Protein AF-A0A3D1SRE7-F1 (afdb_monomer_lite)

Radius of gyration: 17.4 Å; chains: 1; bounding box: 41×37×47 Å

Foldseek 3Di:
DAWPCVPPVCVVVQLPTWGDWDWDQDPVHNVDIDIDIDGRPDFDPVPDQDGDDHDQPDWDKDFDDPPPPPHGQKIKTKHKDKAFQDPVDPGQFPDDDPDPPDPRGGIDMKMWIWMAGPNDIDTPDIGD

pLDDT: mean 90.93, std 9.28, range [49.09, 98.44]

Secondary structure (DSSP, 8-state):
----TTSTTTTT-GGG-EEEEEEEE-SS-TTSEEEEEEES----TT-TTS-----SS--EEEEE-SSSSSS-SEEEEEEEEE--S-TT---SBSS---STT-TTB---EEEEEEEEETTEEEEEEEE-

Sequence (128 aa):
MSSHREAPEISKDPVADNTDAYAFVSPDKPGSVTLIANYIPLEDPDGGPNFYEFGDDVLYEIHVDNDGDGKANVTYQFTFQTKTRNPNTFLYNTGPITSIDSTNWNRPQFYTVTKIVNGVSSVLGSGL

Structure (mmCIF, N/CA/C/O backbone):
data_AF-A0A3D1SRE7-F1
#
_entry.id   AF-A0A3D1SRE7-F1
#
loop_
_atom_site.group_PDB
_atom_site.id
_atom_site.type_symbol
_atom_site.label_atom_id
_atom_site.label_alt_id
_atom_site.label_comp_id
_atom_site.label_asym_id
_atom_site.label_entity_id
_atom_site.label_seq_id
_atom_site.pdbx_PDB_ins_code
_atom_site.Cartn_x
_atom_site.Cartn_y
_atom_site.Cartn_z
_atom_site.occupancy
_atom_site.B_iso_or_equiv
_atom_site.auth_seq_id
_atom_site.auth_comp_id
_atom_site.auth_asym_id
_atom_site.auth_atom_id
_atom_site.pdbx_PDB_model_num
ATOM 1 N N . MET A 1 1 ? 13.873 1.824 10.927 1.00 49.09 1 MET A N 1
ATOM 2 C CA . MET A 1 1 ? 13.264 0.974 9.890 1.00 49.09 1 MET A CA 1
ATOM 3 C C . MET A 1 1 ? 12.843 -0.296 10.590 1.00 49.09 1 MET A C 1
ATOM 5 O O . MET A 1 1 ? 13.723 -1.019 11.044 1.00 49.09 1 MET A O 1
ATOM 9 N N . SER A 1 2 ? 11.541 -0.473 10.795 1.00 58.75 2 SER A N 1
ATOM 10 C CA . SER A 1 2 ? 10.976 -1.758 11.200 1.00 58.75 2 SER A CA 1
ATOM 11 C C . SER A 1 2 ? 10.866 -2.632 9.949 1.00 58.75 2 SER A C 1
ATOM 13 O O . SER A 1 2 ? 10.585 -2.119 8.867 1.00 58.75 2 SER A O 1
ATOM 15 N N . SER A 1 3 ? 11.169 -3.918 10.063 1.00 60.88 3 SER A N 1
ATOM 16 C CA . SER A 1 3 ? 10.925 -4.917 9.023 1.00 60.88 3 SER A CA 1
ATOM 17 C C . SER A 1 3 ? 10.633 -6.231 9.720 1.00 60.88 3 SER A C 1
ATOM 19 O O . SER A 1 3 ? 11.285 -6.565 10.713 1.00 60.88 3 SER A O 1
ATOM 21 N N . HIS A 1 4 ? 9.676 -6.983 9.194 1.00 70.94 4 HIS A N 1
ATOM 22 C CA . HIS A 1 4 ? 9.321 -8.302 9.695 1.00 70.94 4 HIS A CA 1
ATOM 23 C C . HIS A 1 4 ? 9.708 -9.408 8.706 1.00 70.94 4 HIS A C 1
ATOM 25 O O . HIS A 1 4 ? 9.262 -10.547 8.847 1.00 70.94 4 HIS A O 1
ATOM 31 N N . ARG A 1 5 ? 10.627 -9.124 7.765 1.00 65.19 5 ARG A N 1
ATOM 32 C CA . ARG A 1 5 ? 11.193 -10.105 6.808 1.00 65.19 5 ARG A CA 1
ATOM 33 C C . ARG A 1 5 ? 11.863 -11.316 7.453 1.00 65.19 5 ARG A C 1
ATOM 35 O O . ARG A 1 5 ? 12.183 -12.276 6.759 1.00 65.19 5 ARG A O 1
ATOM 42 N N . GLU A 1 6 ? 12.074 -11.280 8.761 1.00 61.66 6 GLU A N 1
ATOM 43 C CA . GLU A 1 6 ? 12.540 -12.404 9.571 1.00 61.66 6 GLU A CA 1
ATOM 44 C C . GLU A 1 6 ? 11.488 -13.527 9.682 1.00 61.66 6 GLU A C 1
ATOM 46 O O . GLU A 1 6 ? 11.844 -14.684 9.916 1.00 61.66 6 GLU A O 1
ATOM 51 N N . ALA A 1 7 ? 10.199 -13.226 9.480 1.00 74.25 7 ALA A N 1
ATOM 52 C CA . ALA A 1 7 ? 9.138 -14.226 9.460 1.00 74.25 7 ALA A CA 1
ATOM 53 C C . ALA A 1 7 ? 9.245 -15.116 8.198 1.00 74.25 7 ALA A C 1
ATOM 55 O O . ALA A 1 7 ? 9.359 -14.592 7.086 1.00 74.25 7 ALA A O 1
ATOM 56 N N . PRO A 1 8 ? 9.164 -16.459 8.316 1.00 74.38 8 PRO A N 1
ATOM 57 C CA . PRO A 1 8 ? 9.437 -17.371 7.200 1.00 74.38 8 PRO A CA 1
ATOM 58 C C . PRO A 1 8 ? 8.598 -17.144 5.936 1.00 74.38 8 PRO A C 1
ATOM 60 O O . PRO A 1 8 ? 9.094 -17.375 4.835 1.00 74.38 8 PRO A O 1
ATOM 63 N N . GLU A 1 9 ? 7.346 -16.709 6.073 1.00 80.25 9 GLU A N 1
ATOM 64 C CA . GLU A 1 9 ? 6.447 -16.479 4.935 1.00 80.25 9 GLU A CA 1
ATOM 65 C C . GLU A 1 9 ? 6.672 -15.103 4.293 1.00 80.25 9 GLU A C 1
ATOM 67 O O . GLU A 1 9 ? 6.884 -15.034 3.087 1.00 80.25 9 GLU A O 1
ATOM 72 N N . ILE A 1 10 ? 6.809 -14.040 5.095 1.00 83.56 10 ILE A N 1
ATOM 73 C CA . ILE A 1 10 ? 7.166 -12.686 4.625 1.00 83.56 10 ILE A CA 1
ATOM 74 C C . ILE A 1 10 ? 8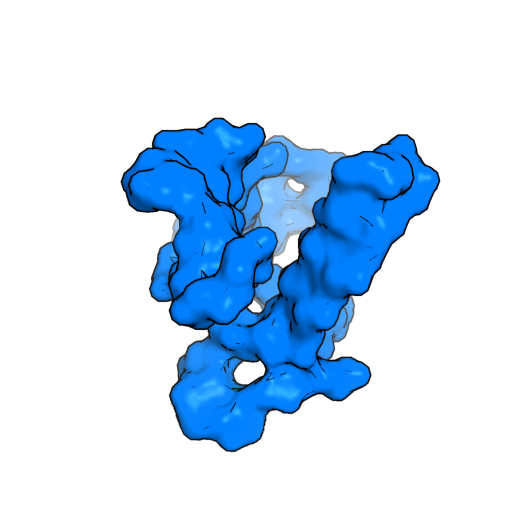.552 -12.657 3.962 1.00 83.56 10 ILE A C 1
ATOM 76 O O . ILE A 1 10 ? 8.795 -11.904 3.024 1.00 83.56 10 ILE A O 1
ATOM 80 N N . SER A 1 11 ? 9.477 -13.528 4.376 1.00 79.50 11 SER A N 1
ATOM 81 C CA . SER A 1 11 ? 10.770 -13.666 3.692 1.00 79.50 11 SER A CA 1
ATOM 82 C C . SER A 1 11 ? 10.632 -14.115 2.226 1.00 79.50 11 SER A C 1
ATOM 84 O O . SER A 1 11 ? 11.500 -13.806 1.406 1.00 79.50 11 SER A O 1
ATOM 86 N N . LYS A 1 12 ? 9.544 -14.830 1.900 1.00 85.94 12 LYS A N 1
ATOM 87 C CA . LYS A 1 12 ? 9.206 -15.318 0.554 1.00 85.94 12 LYS A CA 1
ATOM 88 C C . LYS A 1 12 ? 8.231 -14.401 -0.183 1.00 85.94 12 LYS A C 1
ATOM 90 O O . LYS A 1 12 ? 8.205 -14.452 -1.408 1.00 85.94 12 LYS A O 1
ATOM 95 N N . ASP A 1 13 ? 7.491 -13.575 0.549 1.00 89.06 13 ASP A N 1
ATOM 96 C CA . ASP A 1 13 ? 6.595 -12.542 0.032 1.00 89.06 13 ASP A CA 1
ATOM 97 C C . ASP A 1 13 ? 6.948 -11.171 0.647 1.00 89.06 13 ASP A C 1
ATOM 99 O O . ASP A 1 13 ? 6.302 -10.696 1.586 1.00 89.06 13 ASP A O 1
ATOM 103 N N . PRO A 1 14 ? 8.032 -10.531 0.170 1.00 88.12 14 PRO A N 1
ATOM 104 C CA . PRO A 1 14 ? 8.525 -9.294 0.764 1.00 88.12 14 PRO A CA 1
ATOM 105 C C . PRO A 1 14 ? 7.598 -8.093 0.531 1.00 88.12 14 PRO A C 1
ATOM 107 O O . PRO A 1 14 ? 7.715 -7.108 1.256 1.00 88.12 14 PRO A O 1
ATOM 110 N N . VAL A 1 15 ? 6.689 -8.150 -0.450 1.00 92.31 15 VAL A N 1
ATOM 111 C CA . VAL A 1 15 ? 5.724 -7.065 -0.708 1.00 92.31 15 VAL A CA 1
ATOM 112 C C . VAL A 1 15 ? 4.561 -7.076 0.289 1.00 92.31 15 VAL A C 1
ATOM 114 O O . VAL A 1 15 ? 3.867 -6.067 0.434 1.00 92.31 15 VAL A O 1
ATOM 117 N N . ALA A 1 16 ? 4.387 -8.173 1.030 1.00 92.62 16 ALA A N 1
ATOM 118 C CA . ALA A 1 16 ? 3.487 -8.270 2.174 1.00 92.62 16 ALA A CA 1
ATOM 119 C C . ALA A 1 16 ? 4.127 -7.823 3.508 1.00 92.62 16 ALA A C 1
ATOM 121 O O . ALA A 1 16 ? 3.450 -7.844 4.537 1.00 92.62 16 ALA A O 1
ATOM 122 N N . ASP A 1 17 ? 5.404 -7.405 3.526 1.00 91.25 17 ASP A N 1
ATOM 123 C CA . ASP A 1 17 ? 6.077 -6.941 4.749 1.00 91.25 17 ASP A CA 1
ATOM 124 C C . ASP A 1 17 ? 5.484 -5.613 5.240 1.00 91.25 17 ASP A C 1
ATOM 126 O O . ASP A 1 17 ? 5.861 -4.534 4.773 1.00 91.25 17 ASP A O 1
ATOM 130 N N . ASN A 1 18 ? 4.541 -5.696 6.182 1.00 89.44 18 ASN A N 1
ATOM 131 C CA . ASN A 1 18 ? 4.060 -4.548 6.943 1.00 89.44 18 ASN A CA 1
ATOM 132 C C . ASN A 1 18 ? 5.142 -4.112 7.930 1.00 89.44 18 ASN A C 1
ATOM 134 O O . ASN A 1 18 ? 5.633 -4.923 8.704 1.00 89.44 18 ASN A O 1
ATOM 138 N N . THR A 1 19 ? 5.501 -2.835 7.922 1.00 88.94 19 THR A N 1
ATOM 139 C CA . THR A 1 19 ? 6.602 -2.331 8.752 1.00 88.94 19 THR A CA 1
ATOM 140 C C . THR A 1 19 ? 6.083 -1.683 10.025 1.00 88.94 19 THR A C 1
ATOM 142 O O . THR A 1 19 ? 6.515 -2.033 11.122 1.00 88.94 19 THR A O 1
ATOM 145 N N . ASP A 1 20 ? 5.134 -0.759 9.875 1.00 90.38 20 ASP A N 1
ATOM 146 C CA . ASP A 1 20 ? 4.580 0.042 10.959 1.00 90.38 20 ASP A CA 1
ATOM 147 C C . ASP A 1 20 ? 3.125 0.445 10.657 1.00 90.38 20 ASP A C 1
ATOM 149 O O . ASP A 1 20 ? 2.734 0.649 9.501 1.00 90.38 20 ASP A O 1
ATOM 153 N N . ALA A 1 21 ? 2.336 0.627 11.718 1.00 92.50 21 ALA A N 1
ATOM 154 C CA . ALA A 1 21 ? 1.005 1.223 11.668 1.00 92.50 21 ALA A CA 1
ATOM 155 C C . ALA A 1 21 ? 0.934 2.432 12.611 1.00 92.50 21 ALA A C 1
ATOM 157 O O . ALA A 1 21 ? 1.305 2.349 13.783 1.00 92.50 21 ALA A O 1
ATOM 158 N N . TYR A 1 22 ? 0.427 3.555 12.108 1.00 95.12 22 TYR A N 1
ATOM 159 C CA . TYR A 1 22 ? 0.275 4.801 12.855 1.00 95.12 22 TYR A CA 1
ATOM 160 C C . TYR A 1 22 ? -1.193 5.198 12.933 1.00 95.12 22 TYR A C 1
ATOM 162 O O . TYR A 1 22 ? -1.918 5.143 11.939 1.00 95.12 22 TYR A O 1
ATOM 170 N N . ALA A 1 23 ? -1.606 5.662 14.109 1.00 96.06 23 ALA A N 1
ATOM 171 C CA . ALA A 1 23 ? -2.935 6.198 14.353 1.00 96.06 23 ALA A CA 1
ATOM 172 C C . ALA A 1 23 ? -2.830 7.459 15.212 1.00 96.06 23 ALA A C 1
ATOM 174 O O . ALA A 1 23 ? -2.252 7.435 16.300 1.00 96.06 23 ALA A O 1
ATOM 175 N N . PHE A 1 24 ? -3.376 8.570 14.728 1.00 96.81 24 PHE A N 1
ATOM 176 C CA . PHE A 1 24 ? -3.376 9.840 15.452 1.00 96.81 24 PHE A CA 1
ATOM 177 C C . PHE A 1 24 ? -4.589 10.689 15.072 1.00 96.81 24 PHE A C 1
ATOM 179 O O . PHE A 1 24 ? -5.142 10.549 13.983 1.00 96.81 24 PHE A O 1
ATOM 186 N N . VAL A 1 25 ? -5.017 11.579 15.970 1.00 97.44 25 VAL A N 1
ATOM 187 C CA . VAL A 1 25 ? -6.081 12.548 15.667 1.00 97.44 25 VAL A CA 1
ATOM 188 C C . VAL A 1 25 ? -5.607 13.462 14.541 1.00 97.44 25 VAL A C 1
ATOM 190 O O . VAL A 1 25 ? -4.525 14.044 14.637 1.00 97.44 25 VAL A O 1
ATOM 193 N N . SER A 1 26 ? -6.401 13.584 13.476 1.00 97.31 26 SER A N 1
ATOM 194 C CA . SER A 1 26 ? -6.011 14.347 12.290 1.00 97.31 26 SER A CA 1
ATOM 195 C C . SER A 1 26 ? -5.813 15.828 12.660 1.00 97.31 26 SER A C 1
ATOM 197 O O . SER A 1 26 ? -6.749 16.454 13.168 1.00 97.31 26 SER A O 1
ATOM 199 N N . PRO A 1 27 ? -4.630 16.422 12.421 1.00 95.81 27 PRO A N 1
ATOM 200 C CA . PRO A 1 27 ? -4.340 17.801 12.827 1.00 95.81 27 PRO A CA 1
ATOM 201 C C . PRO A 1 27 ? -5.166 18.840 12.052 1.00 95.81 27 PRO A C 1
ATOM 203 O O . PRO A 1 27 ? -5.481 19.906 12.574 1.00 95.81 27 PRO A O 1
ATOM 206 N N . ASP A 1 28 ? -5.539 18.520 10.817 1.00 96.88 28 ASP A N 1
ATOM 207 C CA . ASP A 1 28 ? -6.369 19.312 9.908 1.00 96.88 28 ASP A CA 1
ATOM 208 C C . ASP A 1 28 ? -7.874 19.038 10.075 1.00 96.88 28 ASP A C 1
ATOM 210 O O . ASP A 1 28 ? -8.710 19.845 9.663 1.00 96.88 28 ASP A O 1
ATOM 214 N N . LYS A 1 29 ? -8.231 17.921 10.720 1.00 97.00 29 LYS A N 1
ATOM 215 C CA . LYS A 1 29 ? -9.615 17.535 11.013 1.00 97.00 29 LYS A CA 1
ATOM 216 C C . LYS A 1 29 ? -9.727 16.877 12.399 1.00 97.00 29 LYS A C 1
ATOM 218 O O . LYS A 1 29 ? -9.889 15.664 12.494 1.00 97.00 29 LYS A O 1
ATOM 223 N N . PRO A 1 30 ? -9.741 17.659 13.493 1.00 93.56 30 PRO A N 1
ATOM 224 C CA . PRO A 1 30 ? -9.646 17.129 14.863 1.00 93.56 30 PRO A CA 1
ATOM 225 C C . PRO A 1 30 ? -10.771 16.181 15.325 1.00 93.56 30 PRO A C 1
ATOM 227 O O . PRO A 1 30 ? -10.681 15.601 16.401 1.00 93.56 30 PRO A O 1
ATOM 230 N N . GLY A 1 31 ? -11.841 16.022 14.537 1.00 96.00 31 GLY A N 1
ATOM 231 C CA . GLY A 1 31 ? -12.900 15.031 14.760 1.00 96.00 31 GLY A CA 1
ATOM 232 C C . GLY A 1 31 ? -12.686 13.691 14.042 1.00 96.00 31 GLY A C 1
ATOM 233 O O . GLY A 1 31 ? -13.596 12.865 14.038 1.00 96.00 31 GLY A O 1
ATOM 234 N N . SER A 1 32 ? -11.542 13.482 13.385 1.00 95.56 32 SER A N 1
ATOM 235 C CA . SER A 1 32 ? -11.183 12.225 12.723 1.00 95.56 32 SER A CA 1
ATOM 236 C C . SER A 1 32 ? -9.844 11.675 13.198 1.00 95.56 32 SER A C 1
ATOM 238 O O . SER A 1 32 ? -9.040 12.366 13.821 1.00 95.56 32 SER A O 1
ATOM 240 N N . VAL A 1 33 ? -9.619 10.405 12.875 1.00 95.75 33 VAL A N 1
ATOM 241 C CA . VAL A 1 33 ? -8.342 9.719 13.059 1.00 95.75 33 VAL A CA 1
ATOM 242 C C . VAL A 1 33 ? -7.710 9.522 11.689 1.00 95.75 33 VAL A C 1
ATOM 244 O O . VAL A 1 33 ? -8.373 9.061 10.757 1.00 95.75 33 VAL A O 1
ATOM 247 N N . THR A 1 34 ? -6.432 9.858 11.581 1.00 96.56 34 THR A N 1
ATOM 248 C CA . THR A 1 34 ? -5.583 9.485 10.456 1.00 96.56 34 THR A CA 1
ATOM 249 C C . THR A 1 34 ? -4.955 8.133 10.761 1.00 96.56 34 THR A C 1
ATOM 251 O O . THR A 1 34 ? -4.355 7.955 11.821 1.00 96.56 34 THR A O 1
ATOM 254 N N . LEU A 1 35 ? -5.104 7.199 9.824 1.00 96.12 35 LEU A N 1
ATOM 255 C CA . LEU A 1 35 ? -4.494 5.874 9.860 1.00 96.12 35 LEU A CA 1
ATOM 256 C C . LEU A 1 35 ? -3.482 5.779 8.719 1.00 96.12 35 LEU A C 1
ATOM 258 O O . LEU A 1 35 ? -3.791 6.169 7.594 1.00 96.12 35 LEU A O 1
ATOM 262 N N . ILE A 1 36 ? -2.287 5.273 9.012 1.00 95.62 36 ILE A N 1
ATOM 263 C CA . ILE A 1 36 ? -1.225 5.037 8.029 1.00 95.62 36 ILE A CA 1
ATOM 264 C C . ILE A 1 36 ? -0.680 3.634 8.272 1.00 95.62 36 ILE A C 1
ATOM 266 O O . ILE A 1 36 ? -0.356 3.301 9.409 1.00 95.62 36 ILE A O 1
ATOM 270 N N . ALA A 1 37 ? -0.563 2.838 7.215 1.00 95.12 37 ALA A N 1
ATOM 271 C CA . ALA A 1 37 ? 0.114 1.550 7.242 1.00 95.12 37 ALA A CA 1
ATOM 272 C C . ALA A 1 37 ? 1.249 1.580 6.218 1.00 95.12 37 ALA A C 1
ATOM 274 O O . ALA A 1 37 ? 1.018 1.872 5.044 1.00 95.12 37 ALA A O 1
ATOM 275 N N . ASN A 1 38 ? 2.465 1.305 6.679 1.00 93.50 38 ASN A N 1
ATOM 276 C CA . ASN A 1 38 ? 3.649 1.268 5.835 1.00 93.50 38 ASN A CA 1
ATOM 277 C C . ASN A 1 38 ? 3.976 -0.176 5.451 1.00 93.50 38 ASN A C 1
ATOM 279 O O . ASN A 1 38 ? 3.833 -1.100 6.255 1.00 93.50 38 ASN A O 1
ATOM 283 N N . TYR A 1 39 ? 4.454 -0.350 4.226 1.00 92.69 39 TYR A N 1
ATOM 284 C CA . TYR A 1 39 ? 4.881 -1.627 3.663 1.00 92.69 39 TYR A CA 1
ATOM 285 C C . TYR A 1 39 ? 6.187 -1.424 2.902 1.00 92.69 39 TYR A C 1
ATOM 287 O O . TYR A 1 39 ? 6.530 -0.285 2.600 1.00 92.69 39 TYR A O 1
ATOM 295 N N . ILE A 1 40 ? 6.888 -2.518 2.598 1.00 90.56 40 ILE A N 1
ATOM 296 C CA . ILE A 1 40 ? 8.101 -2.527 1.764 1.00 90.56 40 ILE A CA 1
ATOM 297 C C . ILE A 1 40 ? 9.201 -1.616 2.355 1.00 90.56 40 ILE A C 1
ATOM 299 O O . ILE A 1 40 ? 9.418 -0.487 1.918 1.00 90.56 40 ILE A O 1
ATOM 303 N N . PRO A 1 41 ? 9.923 -2.068 3.395 1.00 87.06 41 PRO A N 1
ATOM 304 C CA . PRO A 1 41 ? 11.011 -1.276 3.952 1.00 87.06 41 PRO A CA 1
ATOM 305 C C . PRO A 1 41 ? 12.205 -1.205 2.990 1.00 87.06 41 PRO A C 1
ATOM 307 O O . PRO A 1 41 ? 12.427 -2.099 2.178 1.00 87.06 41 PRO A O 1
ATOM 310 N N . LEU A 1 42 ? 13.065 -0.208 3.221 1.00 81.94 42 LEU A N 1
ATOM 311 C CA . LEU A 1 42 ? 14.403 -0.076 2.615 1.00 81.94 42 LEU A CA 1
ATOM 312 C C . LEU A 1 42 ? 14.389 0.220 1.107 1.00 81.94 42 LEU A C 1
ATOM 314 O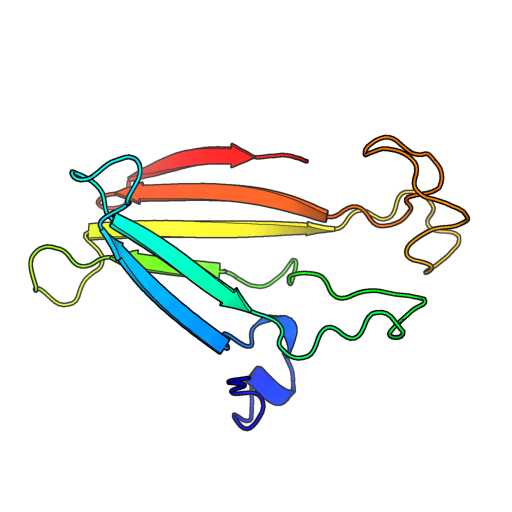 O . LEU A 1 42 ? 15.216 -0.306 0.368 1.00 81.94 42 LEU A O 1
ATOM 318 N N . GLU A 1 43 ? 13.496 1.110 0.667 1.00 83.94 43 GLU A N 1
ATOM 319 C CA . GLU A 1 43 ? 13.442 1.554 -0.728 1.00 83.94 43 GLU A CA 1
ATOM 320 C C . GLU A 1 43 ? 14.608 2.493 -1.107 1.00 83.94 43 GLU A C 1
ATOM 322 O O . GLU A 1 43 ? 14.491 3.718 -1.033 1.00 83.94 43 GLU A O 1
ATOM 327 N N . ASP A 1 44 ? 15.758 1.928 -1.490 1.00 82.31 44 ASP A N 1
ATOM 328 C CA . ASP A 1 44 ? 16.922 2.710 -1.943 1.00 82.31 44 ASP A CA 1
ATOM 329 C C . ASP A 1 44 ? 16.714 3.259 -3.375 1.00 82.31 44 ASP A C 1
ATOM 331 O O . ASP A 1 44 ? 16.327 2.492 -4.270 1.00 82.31 44 ASP A O 1
ATOM 335 N N . PRO A 1 45 ? 16.962 4.560 -3.641 1.00 77.19 45 PRO A N 1
ATOM 336 C CA . PRO A 1 45 ? 16.863 5.149 -4.980 1.00 77.19 45 PRO A CA 1
ATOM 337 C C . PRO A 1 45 ? 17.736 4.499 -6.064 1.00 77.19 45 PRO A C 1
ATOM 339 O O . PRO A 1 45 ? 17.444 4.686 -7.248 1.00 77.19 45 PRO A O 1
ATOM 342 N N . ASP A 1 46 ? 18.800 3.774 -5.716 1.00 79.31 46 ASP A N 1
ATOM 343 C CA . ASP A 1 46 ? 19.675 3.103 -6.687 1.00 79.31 46 ASP A CA 1
ATOM 344 C C . ASP A 1 46 ? 19.219 1.680 -7.073 1.00 79.31 46 ASP A C 1
ATOM 346 O O . ASP A 1 46 ? 19.827 1.060 -7.947 1.00 79.31 46 ASP A O 1
ATOM 350 N N . GLY A 1 47 ? 18.100 1.197 -6.518 1.00 72.06 47 GLY A N 1
ATOM 351 C CA . GLY A 1 47 ? 17.560 -0.157 -6.710 1.00 72.06 47 GLY A CA 1
ATOM 352 C C . 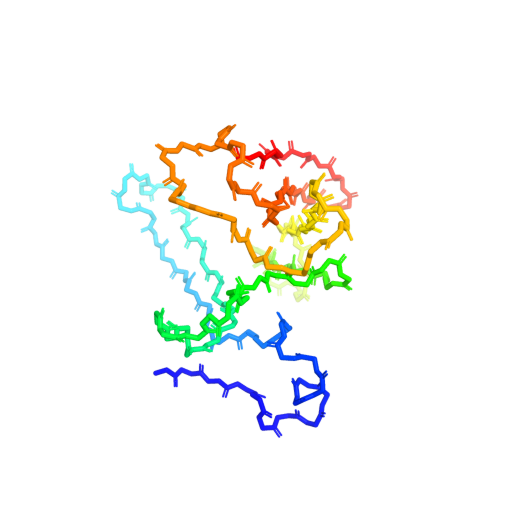GLY A 1 47 ? 17.018 -0.499 -8.108 1.00 72.06 47 GLY A C 1
ATOM 353 O O . GLY A 1 47 ? 16.349 -1.515 -8.271 1.00 72.06 47 GLY A O 1
ATOM 354 N N . GLY A 1 48 ? 17.280 0.328 -9.125 1.00 79.69 48 GLY A N 1
ATOM 355 C CA . GLY A 1 48 ? 16.829 0.113 -10.501 1.00 79.69 48 GLY A CA 1
ATOM 356 C C . GLY A 1 48 ? 17.426 -1.142 -11.171 1.00 79.69 48 GLY A C 1
ATOM 357 O O . GLY A 1 48 ? 18.352 -1.767 -10.657 1.00 79.69 48 GLY A O 1
ATOM 358 N N . PRO A 1 49 ? 16.940 -1.528 -12.367 1.00 74.00 49 PRO A N 1
ATOM 359 C CA . PRO A 1 49 ? 16.026 -0.792 -13.249 1.00 74.00 49 PRO A CA 1
ATOM 360 C C . PRO A 1 49 ? 14.528 -1.031 -12.981 1.00 74.00 49 PRO A C 1
ATOM 362 O O . PRO A 1 49 ? 13.692 -0.530 -13.736 1.00 74.00 49 PRO A O 1
ATOM 365 N N . ASN A 1 50 ? 14.196 -1.799 -11.940 1.00 78.06 50 ASN A N 1
ATOM 366 C CA . ASN A 1 50 ? 12.836 -2.023 -11.458 1.00 78.06 50 ASN A CA 1
ATOM 367 C C . ASN A 1 50 ? 12.746 -1.521 -10.021 1.00 78.06 50 ASN A C 1
ATOM 369 O O . ASN A 1 50 ? 13.534 -1.945 -9.187 1.00 78.06 50 ASN A O 1
ATOM 373 N N . PHE A 1 51 ? 11.806 -0.623 -9.755 1.00 85.56 51 PHE A N 1
ATOM 374 C CA . PHE A 1 51 ? 11.589 -0.077 -8.420 1.00 85.56 51 PHE A CA 1
ATOM 375 C C . PHE A 1 51 ? 10.555 -0.904 -7.651 1.00 85.56 51 PHE A C 1
ATOM 377 O O . PHE A 1 51 ? 9.890 -1.771 -8.220 1.00 85.56 51 PHE A O 1
ATOM 384 N N . TYR A 1 52 ? 10.457 -0.633 -6.355 1.00 88.50 52 TYR A N 1
ATOM 385 C CA . TYR A 1 52 ? 9.529 -1.272 -5.431 1.00 88.50 52 TYR A CA 1
ATOM 386 C C . TYR A 1 52 ? 8.073 -1.000 -5.844 1.00 88.50 52 TYR A C 1
ATOM 388 O O . TYR A 1 52 ? 7.731 0.105 -6.266 1.00 88.50 52 TYR A O 1
ATOM 396 N N . GLU A 1 53 ? 7.227 -2.024 -5.759 1.00 91.25 53 GLU A N 1
ATOM 397 C CA . GLU A 1 53 ? 5.803 -1.960 -6.091 1.00 91.25 53 GLU A CA 1
ATOM 398 C C . GLU A 1 53 ? 5.005 -2.795 -5.083 1.00 91.25 53 GLU A C 1
ATOM 400 O O . GLU A 1 53 ? 5.527 -3.772 -4.540 1.00 91.25 53 GLU A O 1
ATOM 405 N N . PHE A 1 54 ? 3.748 -2.424 -4.821 1.00 94.81 54 PHE A N 1
ATOM 406 C CA . PHE A 1 54 ? 2.852 -3.268 -4.027 1.00 94.81 54 PHE A CA 1
ATOM 407 C C . PHE A 1 54 ? 2.546 -4.571 -4.774 1.00 94.81 54 PHE A C 1
ATOM 409 O O . PHE A 1 54 ? 2.590 -4.614 -6.003 1.00 94.81 54 PHE A O 1
ATOM 416 N N . GLY A 1 55 ? 2.219 -5.631 -4.040 1.00 95.25 55 GLY A N 1
ATOM 417 C CA . GLY A 1 55 ? 1.806 -6.899 -4.628 1.00 95.25 55 GLY A CA 1
ATOM 418 C C . GLY A 1 55 ? 0.441 -6.787 -5.304 1.00 95.25 55 GLY A C 1
ATOM 419 O O . GLY A 1 55 ? -0.514 -6.278 -4.715 1.00 95.25 55 GLY A O 1
ATOM 420 N N . ASP A 1 56 ? 0.338 -7.307 -6.526 1.00 95.44 56 ASP A N 1
ATOM 421 C CA . ASP A 1 56 ? -0.937 -7.428 -7.249 1.00 95.44 56 ASP A CA 1
ATOM 422 C C . ASP A 1 56 ? -1.813 -8.573 -6.691 1.00 95.44 56 ASP A C 1
ATOM 424 O O . ASP A 1 56 ? -3.008 -8.660 -6.981 1.00 95.44 56 ASP A O 1
ATOM 428 N N . ASP A 1 57 ? -1.218 -9.466 -5.897 1.00 95.00 57 ASP A N 1
ATOM 429 C CA . ASP A 1 57 ? -1.816 -10.655 -5.286 1.00 95.00 57 ASP A CA 1
ATOM 430 C C . ASP A 1 57 ? -1.918 -10.576 -3.754 1.00 95.00 57 ASP A C 1
ATOM 432 O O . ASP A 1 57 ? -2.351 -11.535 -3.111 1.00 95.00 57 ASP A O 1
ATOM 436 N N . VAL A 1 58 ? -1.592 -9.421 -3.168 1.00 95.12 58 VAL A N 1
ATOM 437 C CA . VAL A 1 58 ? -1.670 -9.184 -1.724 1.00 95.12 58 VAL A CA 1
ATOM 438 C C . VAL A 1 58 ? -2.934 -8.395 -1.376 1.00 95.12 58 VAL A C 1
ATOM 440 O O . VAL A 1 58 ? -3.265 -7.380 -1.993 1.00 95.12 58 VAL A O 1
ATOM 443 N N . LEU A 1 59 ? -3.648 -8.859 -0.347 1.00 93.75 59 LEU A N 1
ATOM 444 C CA . LEU A 1 59 ? -4.786 -8.156 0.237 1.00 93.75 59 LEU A CA 1
ATOM 445 C C . LEU A 1 59 ? -4.309 -7.284 1.405 1.00 93.75 59 LEU A C 1
ATOM 447 O O . LEU A 1 59 ? -4.041 -7.784 2.495 1.00 93.75 59 LEU A O 1
ATOM 451 N N . TYR A 1 60 ? -4.219 -5.976 1.179 1.00 97.06 60 TYR A N 1
ATOM 452 C CA . TYR A 1 60 ? -3.801 -5.016 2.198 1.00 97.06 60 TYR A CA 1
ATOM 453 C C . TYR A 1 60 ? -5.022 -4.462 2.933 1.00 97.06 60 TYR A C 1
ATOM 455 O O . TYR A 1 60 ? -5.916 -3.894 2.302 1.00 97.06 60 TYR A O 1
ATOM 463 N N . GLU A 1 61 ? -5.068 -4.582 4.262 1.00 97.38 61 GLU A N 1
ATOM 464 C CA . GLU A 1 61 ? -6.215 -4.124 5.051 1.00 97.38 61 GLU A CA 1
ATOM 465 C C . GLU A 1 61 ? -5.825 -3.433 6.360 1.00 97.38 61 GLU A C 1
ATOM 467 O O . GLU A 1 61 ? -4.903 -3.846 7.059 1.00 97.38 61 GLU A O 1
ATOM 472 N N . ILE A 1 62 ? -6.601 -2.411 6.730 1.00 97.62 62 ILE A N 1
ATOM 473 C CA . ILE A 1 62 ? -6.609 -1.824 8.073 1.00 97.62 62 ILE A CA 1
ATOM 474 C C . ILE A 1 62 ? -7.954 -2.142 8.716 1.00 97.62 62 ILE A C 1
ATOM 476 O O . ILE A 1 62 ? -9.005 -1.732 8.215 1.00 97.62 62 ILE A O 1
ATOM 480 N N . HIS A 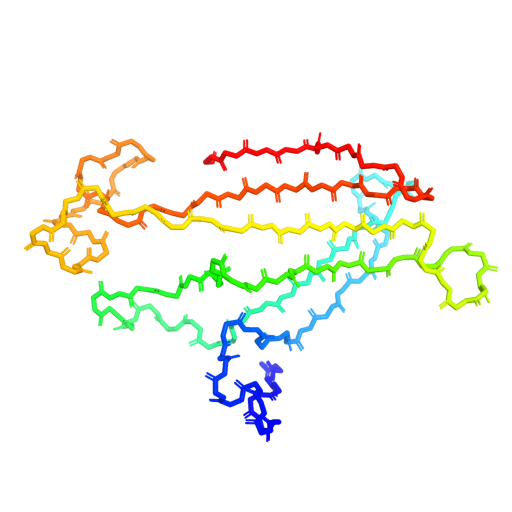1 63 ? -7.909 -2.871 9.827 1.00 96.81 63 HIS A N 1
ATOM 481 C CA . HIS A 1 63 ? -9.083 -3.308 10.578 1.00 96.81 63 HIS A CA 1
ATOM 482 C C . HIS A 1 63 ? -9.310 -2.368 11.758 1.00 96.81 63 HIS A C 1
ATOM 484 O O . HIS A 1 63 ? -8.405 -2.138 12.558 1.00 96.81 63 HIS A O 1
ATOM 490 N N . VAL A 1 64 ? -10.519 -1.819 11.865 1.00 96.88 64 VAL A N 1
ATOM 491 C CA . VAL A 1 64 ? -10.912 -0.912 12.945 1.00 96.88 64 VAL A CA 1
ATOM 492 C C . VAL A 1 64 ? -12.068 -1.531 13.717 1.00 96.88 64 VAL A C 1
ATOM 494 O O . VAL A 1 64 ? -13.204 -1.561 13.239 1.00 96.88 64 VAL A O 1
ATOM 49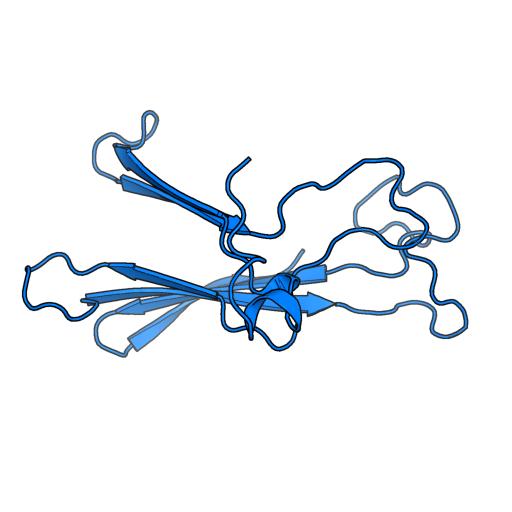7 N N . ASP A 1 65 ? -11.753 -1.991 14.921 1.00 96.06 65 ASP A N 1
ATOM 498 C CA . ASP A 1 65 ? -12.713 -2.273 15.984 1.00 96.06 65 ASP A CA 1
ATOM 499 C C . ASP A 1 65 ? -12.881 -0.993 16.820 1.00 96.06 65 ASP A C 1
ATOM 501 O O . ASP A 1 65 ? -11.912 -0.467 17.376 1.00 96.06 65 ASP A O 1
ATOM 505 N N . ASN A 1 66 ? -14.094 -0.442 16.840 1.00 93.44 66 ASN A N 1
ATOM 506 C CA . ASN A 1 66 ? -14.430 0.763 17.593 1.00 93.44 66 ASN A CA 1
ATOM 507 C C . ASN A 1 66 ? -15.523 0.548 18.650 1.00 93.44 66 ASN A C 1
ATOM 509 O O . ASN A 1 66 ? -15.974 1.535 19.241 1.00 93.44 66 ASN A O 1
ATOM 513 N N . ASP A 1 67 ? -15.908 -0.702 18.919 1.00 96.00 67 ASP A N 1
ATOM 514 C CA . ASP A 1 67 ? -16.825 -1.078 20.001 1.00 96.00 67 ASP A CA 1
ATOM 515 C C . ASP A 1 67 ? -16.212 -2.049 21.032 1.00 96.00 67 ASP A C 1
ATOM 517 O O . ASP A 1 67 ? -16.750 -2.193 22.133 1.00 96.00 67 ASP A O 1
ATOM 521 N N . GLY A 1 68 ? -15.035 -2.604 20.738 1.00 95.69 68 GLY A N 1
ATOM 522 C CA . GLY A 1 68 ? -14.216 -3.415 21.630 1.00 95.69 68 GLY A CA 1
ATOM 523 C C . GLY A 1 68 ? -14.579 -4.899 21.652 1.00 95.69 68 GLY A C 1
ATOM 524 O O . GLY A 1 68 ? -14.202 -5.585 22.608 1.00 95.69 68 GLY A O 1
ATOM 525 N N . ASP A 1 69 ? -15.322 -5.407 20.665 1.00 96.69 69 ASP A N 1
ATOM 526 C CA . ASP A 1 69 ? -15.721 -6.819 20.598 1.00 96.69 69 ASP A CA 1
ATOM 527 C C . ASP A 1 69 ? -14.677 -7.747 19.939 1.00 96.69 69 ASP A C 1
ATOM 529 O O . ASP A 1 69 ? -14.855 -8.973 19.911 1.00 96.69 69 ASP A O 1
ATOM 533 N N . GLY A 1 70 ? -13.567 -7.186 19.451 1.00 95.19 70 GLY A N 1
ATOM 534 C CA . GLY A 1 70 ? -12.494 -7.895 18.762 1.00 95.19 70 GLY A CA 1
ATOM 535 C C . GLY A 1 70 ? -12.777 -8.172 17.284 1.00 95.19 70 GLY A C 1
ATOM 536 O O . GLY A 1 70 ? -12.046 -8.952 16.667 1.00 95.19 70 GLY A O 1
ATOM 537 N N . LYS A 1 71 ? -13.823 -7.579 16.701 1.00 95.06 71 LYS A N 1
ATOM 538 C CA . LYS A 1 71 ? -14.171 -7.686 15.282 1.00 95.06 71 LYS A CA 1
ATOM 539 C C . LYS A 1 71 ? -14.161 -6.305 14.646 1.00 95.06 71 LYS A C 1
ATOM 541 O O . LYS A 1 71 ? -14.612 -5.319 15.209 1.00 95.06 71 LYS A O 1
ATOM 546 N N . ALA A 1 72 ? -13.671 -6.236 13.413 1.00 96.06 72 ALA A N 1
ATOM 547 C CA . ALA A 1 72 ? -13.654 -4.977 12.688 1.00 96.06 72 ALA A CA 1
ATOM 548 C C . ALA A 1 72 ? -15.086 -4.510 12.368 1.00 96.06 72 ALA A C 1
ATOM 550 O O . ALA A 1 72 ? -15.820 -5.176 11.633 1.00 96.06 72 ALA A O 1
ATOM 551 N N . ASN A 1 73 ? -15.463 -3.327 12.855 1.00 96.31 73 ASN A N 1
ATOM 552 C CA . ASN A 1 73 ? -16.674 -2.628 12.419 1.00 96.31 73 ASN A CA 1
ATOM 553 C C . ASN A 1 73 ? -16.450 -1.949 11.062 1.00 96.31 73 ASN A C 1
ATOM 555 O O . ASN A 1 73 ? -17.373 -1.820 10.249 1.00 96.31 73 ASN A O 1
ATOM 559 N N . VAL A 1 74 ? -15.213 -1.497 10.826 1.00 97.38 74 VAL A N 1
ATOM 560 C CA . VAL A 1 74 ? -14.778 -0.862 9.582 1.00 97.38 74 VAL A CA 1
ATOM 561 C C . VAL A 1 74 ? -13.469 -1.489 9.115 1.00 97.38 74 VAL A C 1
ATOM 563 O O . VAL A 1 74 ? -12.493 -1.510 9.859 1.00 97.38 74 VAL A O 1
ATOM 566 N N . THR A 1 75 ? -13.425 -1.912 7.856 1.00 98.25 75 THR A N 1
ATOM 567 C CA . THR A 1 75 ? -12.191 -2.328 7.181 1.00 98.25 75 THR A CA 1
ATOM 568 C C . THR A 1 75 ? -11.905 -1.380 6.026 1.00 98.25 75 THR A C 1
ATOM 570 O O . THR A 1 75 ? -12.795 -1.074 5.229 1.00 98.25 75 THR A O 1
ATOM 573 N N . TYR A 1 76 ? -10.668 -0.901 5.931 1.00 98.00 76 TYR A N 1
ATOM 574 C CA . TYR A 1 76 ? -10.159 -0.230 4.736 1.00 98.00 76 TYR A CA 1
ATOM 575 C C . TYR A 1 76 ? -9.279 -1.211 3.980 1.00 98.00 76 TYR A C 1
ATOM 577 O O . TYR A 1 76 ? -8.257 -1.636 4.506 1.00 98.00 76 TYR A O 1
ATOM 585 N N . GLN A 1 77 ? -9.695 -1.563 2.771 1.00 98.12 77 GLN A N 1
ATOM 586 C CA . GLN A 1 77 ? -9.032 -2.527 1.909 1.00 98.12 77 GLN A CA 1
ATOM 587 C C . GLN A 1 77 ? -8.377 -1.805 0.733 1.00 98.12 77 GLN A C 1
ATOM 589 O O . GLN A 1 77 ? -9.015 -0.979 0.074 1.00 98.12 77 GLN A O 1
ATOM 594 N N . PHE A 1 78 ? -7.128 -2.155 0.450 1.00 97.62 78 PHE A N 1
ATOM 595 C CA . PHE A 1 78 ? -6.331 -1.616 -0.641 1.00 97.62 78 PHE A CA 1
ATOM 596 C C . PHE A 1 78 ? -5.932 -2.761 -1.567 1.00 97.62 78 PHE A C 1
ATOM 598 O O . PHE A 1 78 ? -5.462 -3.808 -1.125 1.00 97.62 78 PHE A O 1
ATOM 605 N N . THR A 1 79 ? -6.139 -2.561 -2.862 1.00 97.19 79 THR A N 1
ATOM 606 C CA . THR A 1 79 ? -5.702 -3.495 -3.903 1.00 97.19 79 THR A CA 1
ATOM 607 C C . THR A 1 79 ? -4.930 -2.733 -4.956 1.00 97.19 79 THR A C 1
ATOM 609 O O . THR A 1 79 ? -5.343 -1.629 -5.333 1.00 97.19 79 THR A O 1
ATOM 612 N N . PHE A 1 80 ? -3.869 -3.345 -5.463 1.00 97.00 80 PHE A N 1
ATOM 613 C CA . PHE A 1 80 ? -3.000 -2.751 -6.464 1.00 97.00 80 PHE A CA 1
ATOM 614 C C . PHE A 1 80 ? -3.021 -3.572 -7.751 1.00 97.00 80 PHE A C 1
ATOM 616 O O . PHE A 1 80 ? -3.349 -4.756 -7.752 1.00 97.00 80 PHE A O 1
ATOM 623 N N . GLN A 1 81 ? -2.767 -2.897 -8.867 1.00 95.94 81 GLN A N 1
ATOM 624 C CA . GLN A 1 81 ? -2.604 -3.539 -10.162 1.00 95.94 81 GLN A CA 1
ATOM 625 C C . GLN A 1 81 ? -1.491 -2.848 -10.940 1.00 95.94 81 GLN A C 1
ATOM 627 O O . GLN A 1 81 ? -1.634 -1.681 -11.324 1.00 95.94 81 GLN A O 1
ATOM 632 N N . THR A 1 82 ? -0.435 -3.583 -11.264 1.00 94.75 82 THR A N 1
ATOM 633 C CA . THR A 1 82 ? 0.613 -3.133 -12.174 1.00 94.75 82 THR A CA 1
ATOM 634 C C . THR A 1 82 ? 0.247 -3.441 -13.625 1.00 94.75 82 THR A C 1
ATOM 636 O O . THR A 1 82 ? -0.213 -4.525 -13.988 1.00 94.75 82 THR A O 1
ATOM 639 N N . LYS A 1 83 ? 0.472 -2.472 -14.519 1.00 93.44 83 LYS A N 1
ATOM 640 C CA . LYS A 1 83 ? 0.377 -2.675 -15.973 1.00 93.44 83 LYS A CA 1
ATOM 641 C C . LYS A 1 83 ? 1.750 -2.595 -16.608 1.00 93.44 83 LYS A C 1
ATOM 643 O O . LYS A 1 83 ? 2.544 -1.742 -16.251 1.00 93.44 83 LYS A O 1
ATOM 648 N N . THR A 1 84 ? 1.995 -3.420 -17.623 1.00 94.31 84 THR A N 1
ATOM 649 C CA . THR A 1 84 ? 3.164 -3.279 -18.505 1.00 94.31 84 THR A CA 1
ATOM 650 C C . THR A 1 84 ? 2.704 -2.712 -19.845 1.00 94.31 84 THR A C 1
ATOM 652 O O . THR A 1 84 ? 1.975 -3.379 -20.578 1.00 94.31 84 THR A O 1
ATOM 655 N N . ARG A 1 85 ? 3.084 -1.468 -20.160 1.00 94.19 85 ARG A N 1
ATOM 656 C CA . ARG A 1 85 ? 2.644 -0.767 -21.382 1.00 94.19 85 ARG A CA 1
ATOM 657 C C . ARG A 1 85 ? 3.376 -1.255 -22.638 1.00 94.19 85 ARG A C 1
ATOM 659 O O . ARG A 1 85 ? 2.764 -1.365 -23.695 1.00 94.19 85 ARG A O 1
ATOM 666 N N . ASN A 1 86 ? 4.662 -1.572 -22.525 1.00 94.31 86 ASN A N 1
ATOM 667 C CA . ASN A 1 86 ? 5.508 -2.140 -23.569 1.00 94.31 86 ASN A CA 1
ATOM 668 C C . ASN A 1 86 ? 6.021 -3.525 -23.125 1.00 94.31 86 ASN A C 1
ATOM 670 O O . ASN A 1 86 ? 6.995 -3.603 -22.376 1.00 94.31 86 ASN A O 1
ATOM 674 N N . PRO A 1 87 ? 5.418 -4.625 -23.609 1.00 94.31 87 PRO A N 1
ATOM 675 C CA . PRO A 1 87 ? 5.796 -5.981 -23.207 1.00 94.31 87 PRO A CA 1
ATOM 676 C C . PRO A 1 87 ? 7.153 -6.435 -23.768 1.00 94.31 87 PRO A C 1
ATOM 678 O O . PRO A 1 87 ? 7.650 -7.487 -23.381 1.00 94.31 87 PRO A O 1
ATOM 681 N N . ASN A 1 88 ? 7.771 -5.660 -24.666 1.00 95.50 88 ASN A N 1
ATOM 682 C CA . ASN A 1 88 ? 9.079 -5.992 -25.240 1.00 95.50 88 ASN A CA 1
ATOM 683 C C . ASN A 1 88 ? 10.252 -5.629 -24.316 1.00 95.50 88 ASN A C 1
ATOM 685 O O . ASN A 1 88 ? 11.408 -5.826 -24.685 1.00 95.50 88 ASN A O 1
ATOM 689 N N . THR A 1 89 ? 9.983 -5.054 -23.144 1.00 91.62 89 THR A N 1
ATOM 690 C CA . THR A 1 89 ? 11.001 -4.716 -22.152 1.00 91.62 89 THR A CA 1
ATOM 691 C C . THR A 1 89 ? 10.464 -4.905 -20.741 1.00 91.62 89 THR A C 1
ATOM 693 O O . THR A 1 89 ? 9.294 -4.646 -20.467 1.00 91.62 89 THR A O 1
ATOM 696 N N . PHE A 1 90 ? 11.337 -5.340 -19.835 1.00 88.62 90 PHE A N 1
ATOM 697 C CA . PHE A 1 90 ? 11.019 -5.487 -18.415 1.00 88.62 90 PHE A CA 1
ATOM 698 C C . PHE A 1 90 ? 11.237 -4.196 -17.617 1.00 88.62 90 PHE A C 1
ATOM 700 O O . PHE A 1 90 ? 10.819 -4.138 -16.469 1.00 88.62 90 PHE A O 1
ATOM 707 N N . LEU A 1 91 ? 11.896 -3.187 -18.202 1.00 92.31 91 LEU A N 1
ATOM 708 C CA . LEU A 1 91 ? 12.303 -1.961 -17.508 1.00 92.31 91 LEU A CA 1
ATOM 709 C C . LEU A 1 91 ? 11.095 -1.188 -16.962 1.00 92.31 91 LEU A C 1
ATOM 711 O O . LEU A 1 91 ? 10.069 -1.093 -17.640 1.00 92.31 91 LEU A O 1
ATOM 715 N N . TYR A 1 92 ? 11.248 -0.553 -15.797 1.00 92.44 92 TYR A N 1
ATOM 716 C CA . TYR A 1 92 ? 10.235 0.343 -15.227 1.00 92.44 92 TYR A CA 1
ATOM 717 C C . TYR A 1 92 ? 9.921 1.541 -16.139 1.00 92.44 92 TYR A C 1
ATOM 719 O O . TYR A 1 92 ? 8.758 1.918 -16.327 1.00 92.44 92 TYR A O 1
ATOM 727 N N . ASN A 1 93 ? 10.955 2.112 -16.759 1.00 93.50 93 ASN A N 1
ATOM 728 C CA . ASN A 1 93 ? 10.855 3.217 -17.702 1.00 93.50 93 ASN A CA 1
ATOM 729 C C . ASN A 1 93 ? 11.909 3.119 -18.813 1.00 93.50 93 ASN A C 1
ATOM 731 O O . ASN A 1 93 ? 12.999 2.589 -18.617 1.00 93.50 93 ASN A O 1
ATOM 735 N N . THR A 1 94 ? 11.592 3.648 -19.994 1.00 93.69 94 THR A N 1
ATOM 736 C CA . THR A 1 94 ? 12.488 3.648 -21.172 1.00 93.69 94 THR A CA 1
ATOM 737 C C . THR A 1 94 ? 13.172 4.997 -21.416 1.00 93.69 94 THR A C 1
ATOM 739 O O . THR A 1 94 ? 13.851 5.184 -22.420 1.00 93.69 94 THR A O 1
ATOM 742 N N . GLY A 1 95 ? 12.973 5.948 -20.506 1.00 93.25 95 GLY A N 1
ATOM 743 C CA . GLY A 1 95 ? 13.473 7.319 -20.554 1.00 93.25 95 GLY A CA 1
ATOM 744 C C . GLY A 1 95 ? 12.910 8.129 -19.381 1.00 93.25 95 GLY A C 1
ATOM 745 O O . GLY A 1 95 ? 12.189 7.566 -18.552 1.00 93.25 95 GLY A O 1
ATOM 746 N N . PRO A 1 96 ? 13.203 9.434 -19.274 1.00 93.12 96 PRO A N 1
ATOM 747 C CA . PRO A 1 96 ? 12.678 10.267 -18.193 1.00 93.12 96 PRO A CA 1
ATOM 748 C C . PRO A 1 96 ? 11.143 10.260 -18.134 1.00 93.12 96 PRO A C 1
ATOM 750 O O . PRO A 1 96 ? 10.481 10.432 -19.162 1.00 93.12 96 PRO A O 1
ATOM 753 N N . ILE A 1 97 ? 10.584 10.091 -16.932 1.00 92.94 97 ILE A N 1
ATOM 754 C CA . ILE A 1 97 ? 9.148 10.242 -16.666 1.00 92.94 97 ILE A CA 1
ATOM 755 C C . ILE A 1 97 ? 8.898 11.706 -16.302 1.00 92.94 97 ILE A C 1
ATOM 757 O O . ILE A 1 97 ? 9.333 12.175 -15.256 1.00 92.94 97 ILE A O 1
ATOM 761 N N . THR A 1 98 ? 8.217 12.440 -17.178 1.00 95.12 98 THR A N 1
ATOM 762 C CA . THR A 1 98 ? 7.929 13.876 -16.995 1.00 95.12 98 THR A CA 1
ATOM 763 C C . THR A 1 98 ? 6.523 14.150 -16.464 1.00 95.12 98 THR A C 1
ATOM 765 O O . THR A 1 98 ? 6.219 15.276 -16.083 1.00 95.12 98 THR A O 1
ATOM 768 N N . SER A 1 99 ? 5.654 13.141 -16.491 1.00 93.69 99 SER A N 1
ATOM 769 C CA . SER A 1 99 ? 4.239 13.223 -16.133 1.00 93.69 99 SER A CA 1
ATOM 770 C C . SER A 1 99 ? 3.647 11.820 -15.967 1.00 93.69 99 SER A C 1
ATOM 772 O O . SER A 1 99 ? 4.241 10.825 -16.390 1.00 93.69 99 SER A O 1
ATOM 774 N N . ILE A 1 100 ? 2.450 11.743 -15.384 1.00 90.00 100 ILE A N 1
ATOM 775 C CA . ILE A 1 100 ? 1.725 10.489 -15.118 1.00 90.00 100 ILE A CA 1
ATOM 776 C C . ILE A 1 100 ? 1.287 9.745 -16.399 1.00 90.00 100 ILE A C 1
ATOM 778 O O . ILE A 1 100 ? 1.093 8.528 -16.423 1.00 90.00 100 ILE A O 1
ATOM 782 N N . ASP A 1 101 ? 1.172 10.472 -17.503 1.00 91.19 101 ASP A N 1
ATOM 783 C CA . ASP A 1 101 ? 0.842 9.977 -18.838 1.00 91.19 101 ASP A CA 1
ATOM 784 C C . ASP A 1 101 ? 2.079 9.806 -19.736 1.00 91.19 101 ASP A C 1
ATOM 786 O O . ASP A 1 101 ? 1.944 9.479 -20.914 1.00 91.19 101 ASP A O 1
ATOM 790 N N . SER A 1 102 ? 3.292 9.973 -19.190 1.00 94.94 102 SER A N 1
ATOM 791 C CA . SER A 1 102 ? 4.533 9.833 -19.952 1.00 94.94 102 SER A CA 1
ATOM 792 C C . SER A 1 102 ? 4.600 8.482 -20.663 1.00 94.94 102 SER A C 1
ATOM 794 O O . SER A 1 102 ? 4.466 7.421 -20.047 1.00 94.94 102 SER A O 1
ATOM 796 N N . THR A 1 103 ? 4.887 8.518 -21.964 1.00 94.12 103 THR A N 1
ATOM 797 C CA . THR A 1 103 ? 5.096 7.318 -22.785 1.00 94.12 103 THR A CA 1
ATOM 798 C C . THR A 1 103 ? 6.331 6.525 -22.362 1.00 94.12 103 THR A C 1
ATOM 800 O O . THR A 1 103 ? 6.411 5.333 -22.648 1.00 94.12 103 THR A O 1
ATOM 803 N N . ASN A 1 104 ? 7.267 7.161 -21.647 1.00 95.19 104 ASN A N 1
ATOM 804 C CA . ASN A 1 104 ? 8.444 6.502 -21.093 1.00 95.19 104 ASN A CA 1
ATOM 805 C C . ASN A 1 104 ? 8.134 5.678 -19.840 1.00 95.19 104 ASN A C 1
ATOM 807 O O . ASN A 1 104 ? 8.953 4.838 -19.479 1.00 95.19 104 ASN A O 1
ATOM 811 N N . TRP A 1 105 ? 7.002 5.903 -19.161 1.00 94.44 105 TRP A N 1
ATOM 812 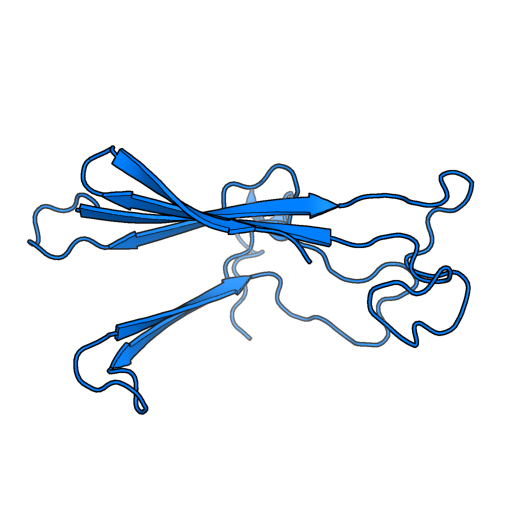C CA . TRP A 1 105 ? 6.624 5.126 -17.981 1.00 94.44 105 TRP A CA 1
ATOM 813 C C . TRP A 1 105 ? 5.996 3.801 -18.411 1.00 94.44 105 TRP A C 1
ATOM 815 O O . TRP A 1 105 ? 4.853 3.762 -18.871 1.00 94.44 105 TRP A O 1
ATOM 825 N N . ASN A 1 106 ? 6.765 2.720 -18.298 1.00 95.06 106 ASN A N 1
ATOM 826 C CA . ASN A 1 106 ? 6.391 1.405 -18.806 1.00 95.06 106 ASN A CA 1
ATOM 827 C C . ASN A 1 106 ? 5.574 0.591 -17.796 1.00 95.06 106 ASN A C 1
ATOM 829 O O . ASN A 1 106 ? 4.675 -0.144 -18.207 1.00 95.06 106 ASN A O 1
ATOM 833 N N . ARG A 1 107 ? 5.873 0.732 -16.498 1.00 93.94 107 ARG A N 1
ATOM 834 C CA . ARG A 1 107 ? 5.241 -0.032 -15.412 1.00 93.94 107 ARG A CA 1
ATOM 835 C C . ARG A 1 107 ? 4.464 0.845 -14.415 1.00 93.94 107 ARG A C 1
ATOM 837 O O . ARG A 1 107 ? 4.913 1.008 -13.285 1.00 93.94 107 ARG A O 1
ATOM 844 N N . PRO A 1 108 ? 3.335 1.467 -14.801 1.00 93.44 108 PRO A N 1
ATOM 845 C CA . PRO A 1 108 ? 2.466 2.128 -13.834 1.00 93.44 108 PRO A CA 1
ATOM 846 C C . PRO A 1 108 ? 1.710 1.129 -12.957 1.00 93.44 108 PRO A C 1
ATOM 848 O O . PRO A 1 108 ? 1.183 0.133 -13.460 1.00 93.44 108 PRO A O 1
ATOM 851 N N . GLN A 1 109 ? 1.583 1.469 -11.677 1.00 93.81 109 GLN A N 1
ATOM 852 C CA . GLN A 1 109 ? 0.726 0.777 -10.723 1.00 93.81 109 GLN A CA 1
ATOM 853 C C . GLN A 1 109 ? -0.476 1.656 -10.367 1.00 93.81 109 GLN A C 1
ATOM 855 O O . GLN A 1 109 ? -0.360 2.874 -10.237 1.00 93.81 109 GLN A O 1
ATOM 860 N N . PHE A 1 110 ? -1.642 1.031 -10.262 1.00 95.56 110 PHE A N 1
ATOM 861 C CA . PHE A 1 110 ? -2.920 1.668 -9.955 1.00 95.56 110 PHE A CA 1
ATOM 862 C C . PHE A 1 110 ? -3.446 1.106 -8.641 1.00 95.56 110 PHE A C 1
ATOM 864 O O . PHE A 1 110 ? -3.215 -0.068 -8.356 1.00 95.56 110 PHE A O 1
ATOM 871 N N . TYR A 1 111 ? -4.205 1.898 -7.886 1.00 96.06 111 TYR A N 1
ATOM 872 C CA . TYR A 1 111 ? -4.818 1.441 -6.639 1.00 96.06 111 TYR A CA 1
ATOM 873 C C . TYR A 1 111 ? -6.349 1.468 -6.702 1.00 96.06 111 TYR A C 1
ATOM 875 O O . TYR A 1 111 ? -6.964 2.152 -7.526 1.00 96.06 111 TYR A O 1
ATOM 883 N N . THR A 1 112 ? -6.981 0.729 -5.796 1.00 97.81 112 THR A N 1
ATOM 884 C CA . THR A 1 112 ? -8.382 0.908 -5.394 1.00 97.81 112 THR A CA 1
ATOM 885 C C . THR A 1 112 ? -8.467 0.830 -3.876 1.00 97.81 112 THR A C 1
ATOM 887 O O . THR A 1 112 ? -7.917 -0.091 -3.277 1.00 97.81 112 THR A O 1
ATOM 890 N N . VAL A 1 113 ? -9.163 1.789 -3.263 1.00 97.81 113 VAL A N 1
ATOM 891 C CA . VAL A 1 113 ? -9.466 1.803 -1.829 1.00 97.81 113 VAL A CA 1
ATOM 892 C C . VAL A 1 113 ? -10.946 1.523 -1.635 1.00 97.81 113 VAL A C 1
ATOM 894 O O . VAL A 1 113 ? -11.803 2.273 -2.109 1.00 97.81 113 VAL A O 1
ATOM 897 N N . THR A 1 114 ? -11.249 0.466 -0.893 1.00 98.44 114 THR A N 1
ATOM 898 C CA . THR A 1 114 ? -12.610 0.067 -0.539 1.00 98.44 114 THR A CA 1
ATOM 899 C C . THR A 1 114 ? -12.799 0.182 0.963 1.00 98.44 114 THR A C 1
ATOM 901 O O . THR A 1 114 ? -11.994 -0.313 1.744 1.00 98.44 114 THR A O 1
ATOM 904 N N . LYS A 1 115 ? -13.885 0.824 1.385 1.00 98.31 115 LYS A N 1
ATOM 905 C CA . LYS A 1 115 ? -14.345 0.814 2.771 1.00 98.31 115 LYS A CA 1
ATOM 906 C C . LYS A 1 115 ? -15.423 -0.242 2.928 1.00 98.31 115 LYS A C 1
ATOM 908 O O . LYS A 1 115 ? -16.406 -0.228 2.192 1.00 98.31 115 LYS A O 1
ATOM 913 N N . ILE A 1 116 ? -15.271 -1.103 3.918 1.00 98.38 116 ILE A N 1
ATOM 914 C CA . ILE A 1 116 ? -16.239 -2.130 4.282 1.00 98.38 116 ILE A CA 1
ATOM 915 C C . ILE A 1 116 ? -16.775 -1.767 5.663 1.00 98.38 116 ILE A C 1
ATOM 917 O O . ILE A 1 116 ? -15.997 -1.617 6.599 1.00 98.38 116 ILE A O 1
ATOM 921 N N . VAL A 1 117 ? -18.088 -1.584 5.796 1.00 97.81 117 VAL A N 1
ATOM 922 C CA . VAL A 1 117 ? -18.744 -1.312 7.085 1.00 97.81 117 VAL A CA 1
ATOM 923 C C . VAL A 1 117 ? -19.815 -2.360 7.304 1.00 97.81 117 VAL A C 1
ATOM 925 O O . VAL A 1 117 ? -20.752 -2.441 6.511 1.00 97.81 117 VAL A O 1
ATOM 928 N N . ASN A 1 118 ? -19.682 -3.166 8.358 1.00 89.62 118 ASN A N 1
ATOM 929 C CA . ASN A 1 118 ? -20.618 -4.256 8.665 1.00 89.62 118 ASN A CA 1
ATOM 930 C C . ASN A 1 118 ? -20.909 -5.156 7.442 1.00 89.62 118 ASN A C 1
ATOM 932 O O . ASN A 1 118 ? -22.056 -5.498 7.161 1.00 89.62 118 ASN A O 1
ATOM 936 N N . GLY A 1 119 ? -19.864 -5.478 6.672 1.00 90.00 119 GLY A N 1
ATOM 937 C CA . GLY A 1 119 ? -19.947 -6.297 5.456 1.00 90.00 119 GLY A CA 1
ATOM 938 C C . GLY A 1 119 ? -20.422 -5.571 4.190 1.00 90.00 119 GLY A C 1
ATOM 939 O O . GLY A 1 119 ? -20.459 -6.185 3.127 1.00 90.00 119 GLY A O 1
ATOM 940 N N . VAL A 1 120 ? -20.763 -4.280 4.258 1.00 96.88 120 VAL A N 1
ATOM 941 C CA . VAL A 1 120 ? -21.158 -3.484 3.085 1.00 96.88 120 VAL A CA 1
ATOM 942 C C . VAL A 1 120 ? -19.952 -2.740 2.522 1.00 96.88 120 VAL A C 1
ATOM 944 O O . VAL A 1 120 ? -19.394 -1.865 3.186 1.00 96.88 120 VAL A O 1
ATOM 947 N N . SER A 1 121 ? -19.576 -3.066 1.285 1.00 97.94 121 SER A N 1
ATOM 948 C CA . SER A 1 121 ? -18.442 -2.462 0.579 1.00 97.94 121 SER A CA 1
ATOM 949 C C . SER A 1 121 ? -18.831 -1.194 -0.186 1.00 97.94 121 SER A C 1
ATOM 951 O O . SER A 1 121 ? -19.851 -1.148 -0.873 1.00 97.94 121 SER A O 1
ATOM 953 N N . SER A 1 122 ? -17.974 -0.178 -0.118 1.00 98.38 122 SER A N 1
ATOM 954 C CA . SER A 1 122 ? -18.053 1.060 -0.893 1.00 98.38 122 SER A CA 1
ATOM 955 C C . SER A 1 122 ? -16.659 1.469 -1.361 1.00 98.38 122 SER A C 1
ATOM 957 O O . SER A 1 122 ? -15.743 1.599 -0.548 1.00 98.38 122 SER A O 1
ATOM 959 N N . VAL A 1 123 ? -16.485 1.684 -2.666 1.00 98.12 123 VAL A N 1
ATOM 960 C CA . VAL A 1 123 ? -15.223 2.191 -3.220 1.00 98.12 123 VAL A CA 1
ATOM 961 C C . VAL A 1 123 ? -15.090 3.670 -2.860 1.00 98.12 123 VAL A C 1
ATOM 963 O O . VAL A 1 123 ? -15.945 4.479 -3.213 1.00 98.12 123 VAL A O 1
ATOM 966 N N . LEU A 1 124 ? -14.016 4.018 -2.153 1.00 97.38 124 LEU A N 1
ATOM 967 C CA . LEU A 1 124 ? -13.702 5.398 -1.777 1.00 97.38 124 LEU A CA 1
ATOM 968 C C . LEU A 1 124 ? -12.876 6.119 -2.844 1.00 97.38 124 LEU A C 1
ATOM 970 O O . LEU A 1 124 ? -12.979 7.335 -2.980 1.00 97.38 124 LEU A O 1
ATOM 974 N N . GLY A 1 125 ? -12.056 5.377 -3.584 1.00 96.81 125 GLY A N 1
ATOM 975 C CA . GLY A 1 125 ? -11.197 5.917 -4.628 1.00 96.81 125 GLY A CA 1
ATOM 976 C C . GLY A 1 125 ? -10.550 4.808 -5.443 1.00 96.81 125 GLY A C 1
ATOM 977 O O . GLY A 1 125 ? -10.378 3.689 -4.963 1.00 96.81 125 GLY A O 1
ATOM 978 N N . SER A 1 126 ? -10.210 5.117 -6.688 1.00 96.50 126 SER A N 1
ATOM 979 C CA . SER A 1 126 ? -9.536 4.199 -7.601 1.00 96.50 126 SER A CA 1
ATOM 980 C C . SER A 1 126 ? -8.825 4.977 -8.698 1.00 96.50 126 SER A C 1
ATOM 982 O O . SER A 1 126 ? -9.322 6.029 -9.106 1.00 96.50 126 SER A O 1
ATOM 984 N N . GLY A 1 127 ? -7.762 4.409 -9.255 1.00 88.69 127 GLY A N 1
ATOM 985 C CA . GLY A 1 127 ? -7.048 4.980 -10.394 1.00 88.69 127 GLY A CA 1
ATOM 986 C C . GLY A 1 127 ? -5.640 5.449 -10.047 1.00 88.69 127 GLY A C 1
ATOM 987 O O . GLY A 1 127 ? -5.104 5.083 -9.006 1.00 88.69 127 GLY A O 1
ATOM 988 N N . LEU A 1 128 ? -5.052 6.178 -10.999 1.00 62.28 128 LEU A N 1
ATOM 989 C CA . LEU A 1 128 ? -3.714 6.777 -10.942 1.00 62.28 128 LEU A CA 1
ATOM 990 C C . LEU A 1 128 ? -3.660 7.929 -9.940 1.00 62.28 128 LEU A C 1
ATOM 992 O O . LEU A 1 128 ? -4.428 8.896 -10.153 1.00 62.28 128 LEU A O 1
#